Protein AF-A0A359AWD8-F1 (afdb_monome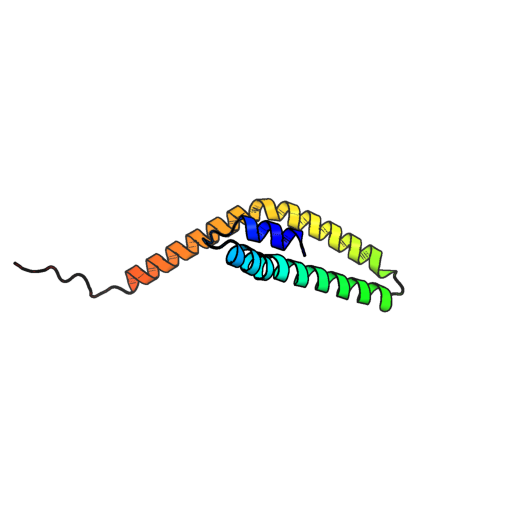r_lite)

pLDDT: mean 81.68, std 11.02, range [52.88, 94.5]

Secondary structure (DSSP, 8-state):
-HHHHHHHHHH---SSHHHHHHHHIIIIIHHHHHHHHHHHHHHHHHHHHSTTTTHHHHHHHHHHHHHHHHHHHHHHHHHHHHHHHHHHHHHHHHHHHT-SSS------

Structure (mmCIF, N/CA/C/O backbone):
data_AF-A0A359AWD8-F1
#
_entry.id   AF-A0A359AWD8-F1
#
loop_
_atom_site.group_PDB
_atom_site.id
_atom_site.type_symbol
_atom_site.label_atom_id
_atom_site.label_alt_id
_atom_site.label_comp_id
_atom_site.label_asym_id
_atom_site.label_entity_id
_atom_site.label_seq_id
_atom_site.pdbx_PDB_ins_code
_atom_site.Cartn_x
_atom_site.Cartn_y
_atom_site.Cartn_z
_atom_site.occupancy
_atom_site.B_iso_or_equiv
_atom_site.auth_seq_id
_atom_site.auth_comp_id
_atom_site.auth_asym_id
_atom_site.auth_atom_id
_atom_site.pdbx_PDB_model_num
ATOM 1 N N . VAL A 1 1 ? 4.706 11.251 -6.240 1.00 78.69 1 VAL A N 1
ATOM 2 C CA . VAL A 1 1 ? 4.671 11.591 -4.790 1.00 78.69 1 VAL A CA 1
ATOM 3 C C . VAL A 1 1 ? 3.602 12.627 -4.416 1.00 78.69 1 VAL A C 1
ATOM 5 O O . VAL A 1 1 ? 2.731 12.297 -3.624 1.00 78.69 1 VAL A O 1
ATOM 8 N N . MET A 1 2 ? 3.608 13.836 -4.998 1.00 83.94 2 MET A N 1
ATOM 9 C CA . MET A 1 2 ? 2.778 14.974 -4.540 1.00 83.94 2 MET A CA 1
ATOM 10 C C . MET A 1 2 ? 1.267 14.706 -4.415 1.00 83.94 2 MET A C 1
ATOM 12 O O . MET A 1 2 ? 0.666 15.086 -3.417 1.00 83.94 2 MET A O 1
ATOM 16 N N . ALA A 1 3 ? 0.650 14.022 -5.383 1.00 85.19 3 ALA A N 1
ATOM 17 C CA . ALA A 1 3 ? -0.786 13.727 -5.339 1.00 85.19 3 ALA A CA 1
ATOM 18 C C . ALA A 1 3 ? -1.179 12.829 -4.149 1.00 85.19 3 ALA A C 1
ATOM 20 O O . ALA A 1 3 ? -2.210 13.059 -3.525 1.00 85.19 3 ALA A O 1
ATOM 21 N N . GLY A 1 4 ? -0.338 11.849 -3.797 1.00 82.94 4 GLY A N 1
ATOM 22 C CA . GLY A 1 4 ? -0.568 10.972 -2.643 1.00 82.94 4 GLY A CA 1
ATOM 23 C C . GLY A 1 4 ? -0.485 11.732 -1.321 1.00 82.94 4 GLY A C 1
ATOM 24 O O . GLY A 1 4 ? -1.343 11.565 -0.458 1.00 82.94 4 GLY A O 1
ATOM 25 N N . THR A 1 5 ? 0.497 12.630 -1.198 1.00 87.00 5 THR A N 1
ATOM 26 C CA . THR A 1 5 ? 0.623 13.543 -0.055 1.00 87.00 5 THR A CA 1
ATOM 27 C C . THR A 1 5 ? -0.613 14.425 0.109 1.00 87.00 5 THR A C 1
ATOM 29 O O . THR A 1 5 ? -1.169 14.493 1.202 1.00 87.00 5 THR A O 1
ATOM 32 N N . LEU A 1 6 ? -1.049 15.066 -0.981 1.00 86.19 6 LEU A N 1
ATOM 33 C CA . LEU A 1 6 ? -2.177 16.003 -0.991 1.00 86.19 6 LEU A CA 1
ATOM 34 C C . LEU A 1 6 ? -3.508 15.327 -0.659 1.00 86.19 6 LEU A C 1
ATOM 36 O O . LEU A 1 6 ? -4.290 15.848 0.138 1.00 86.19 6 LEU A O 1
ATOM 40 N N . LEU A 1 7 ? -3.755 14.150 -1.242 1.00 88.19 7 LEU A N 1
ATOM 41 C CA . LEU A 1 7 ? -4.935 13.359 -0.914 1.00 88.19 7 LEU A CA 1
ATOM 42 C C . LEU A 1 7 ? -4.948 13.046 0.579 1.00 88.19 7 LEU A C 1
ATOM 44 O O . LEU A 1 7 ? -5.928 13.352 1.250 1.00 88.19 7 LEU A O 1
ATOM 48 N N . MET A 1 8 ? -3.845 12.533 1.127 1.00 86.31 8 MET A N 1
ATOM 49 C CA . MET A 1 8 ? -3.807 12.120 2.526 1.00 86.31 8 MET A CA 1
ATOM 50 C C . MET A 1 8 ? -3.908 13.296 3.512 1.00 86.31 8 MET A C 1
ATOM 52 O O . MET A 1 8 ? -4.583 13.175 4.534 1.00 86.31 8 MET A O 1
ATOM 56 N N . SER A 1 9 ? -3.327 14.459 3.195 1.00 85.06 9 SER A N 1
ATOM 57 C CA . SER A 1 9 ? -3.489 15.664 4.023 1.00 85.06 9 SER A CA 1
ATOM 58 C C . SER A 1 9 ? -4.940 16.157 4.093 1.00 85.06 9 SER A C 1
ATOM 60 O O . SER A 1 9 ? -5.311 16.788 5.079 1.00 85.06 9 SER A O 1
ATOM 62 N N . SER A 1 10 ? -5.768 15.859 3.081 1.00 82.56 10 SER A N 1
ATOM 63 C CA . SER A 1 10 ? -7.176 16.285 3.037 1.00 82.56 10 SER A CA 1
ATOM 64 C C . SER A 1 10 ? -8.126 15.415 3.868 1.00 82.56 10 SER A C 1
ATOM 66 O O . SER A 1 10 ? -9.159 15.906 4.315 1.00 82.56 10 SER A O 1
ATOM 68 N N . VAL A 1 11 ? -7.784 14.141 4.096 1.00 84.69 11 VAL A N 1
ATOM 69 C CA . VAL A 1 11 ? -8.678 13.177 4.771 1.00 84.69 11 VAL A CA 1
ATOM 70 C C . VAL A 1 11 ? -8.392 13.048 6.265 1.00 84.69 11 VAL A C 1
ATOM 72 O O . VAL A 1 11 ? -9.242 12.560 7.007 1.00 84.69 11 VAL A O 1
ATOM 75 N N . PHE A 1 12 ? -7.207 13.461 6.727 1.00 81.25 12 PHE A N 1
ATOM 76 C CA . PHE A 1 12 ? -6.839 13.327 8.133 1.00 81.25 12 PHE A CA 1
ATOM 77 C C . PHE A 1 12 ? -7.547 14.360 9.027 1.00 81.25 12 PHE A C 1
ATOM 79 O O . PHE A 1 12 ? -7.370 15.567 8.832 1.00 81.25 12 PHE A O 1
ATOM 86 N N . PRO A 1 13 ? -8.281 13.923 10.068 1.00 75.38 13 PRO A N 1
ATOM 87 C CA . PRO A 1 13 ? -8.832 14.822 11.070 1.00 75.38 13 PRO A CA 1
ATOM 88 C C . PRO A 1 13 ? -7.735 15.179 12.083 1.00 75.38 13 PRO A C 1
ATOM 90 O O . PRO A 1 13 ? -7.504 14.456 13.048 1.00 75.38 13 PRO A O 1
ATOM 93 N N . ALA A 1 14 ? -7.024 16.279 11.839 1.00 78.88 14 ALA A N 1
ATOM 94 C CA . ALA A 1 14 ? -6.117 16.884 12.814 1.00 78.88 14 ALA A CA 1
ATOM 95 C C . ALA A 1 14 ? -6.475 18.359 13.033 1.00 78.88 14 ALA A C 1
ATOM 97 O O . ALA A 1 14 ? -6.778 19.079 12.076 1.00 78.88 14 ALA A O 1
ATOM 98 N N . ASP A 1 15 ? -6.402 18.799 14.288 1.00 78.12 15 ASP A N 1
ATOM 99 C CA . ASP A 1 15 ? -6.772 20.162 14.694 1.00 78.12 15 ASP A CA 1
ATOM 100 C C . ASP A 1 15 ? -5.738 21.208 14.249 1.00 78.12 15 ASP A C 1
ATOM 102 O O . ASP A 1 15 ? -6.059 22.380 14.079 1.00 78.12 15 ASP A O 1
ATOM 106 N N . SER A 1 16 ? -4.491 20.781 14.017 1.00 84.50 16 SER A N 1
ATOM 107 C CA . SER A 1 16 ? -3.401 21.627 13.527 1.00 84.50 16 SER A CA 1
ATOM 108 C C . SER A 1 16 ? -3.099 21.348 12.055 1.00 84.50 16 SER A C 1
ATOM 110 O O . SER A 1 16 ? -2.774 20.218 11.677 1.00 84.50 16 SER A O 1
ATOM 112 N N . GLU A 1 17 ? -3.142 22.402 11.235 1.00 84.31 17 GLU A N 1
ATOM 113 C CA . GLU A 1 17 ? -2.794 22.393 9.805 1.00 84.31 17 GLU A CA 1
ATOM 114 C C . GLU A 1 17 ? -1.402 21.778 9.563 1.00 84.31 17 GLU A C 1
ATOM 116 O O . GLU A 1 17 ? -1.217 20.943 8.679 1.00 84.31 17 GLU A O 1
ATOM 121 N N . TRP A 1 18 ? -0.425 22.112 10.414 1.00 86.88 18 TRP A N 1
ATOM 122 C CA . TRP A 1 18 ? 0.944 21.598 10.320 1.00 86.88 18 TRP A CA 1
ATOM 123 C C . TRP A 1 18 ? 1.018 20.080 10.504 1.00 86.88 18 TRP A C 1
ATOM 125 O O . TRP A 1 18 ? 1.755 19.402 9.788 1.00 86.88 18 TRP A O 1
ATOM 135 N N . ILE A 1 19 ? 0.223 19.530 11.424 1.00 85.31 19 ILE A N 1
ATOM 136 C CA . ILE A 1 19 ? 0.182 18.084 11.672 1.00 85.31 19 ILE A CA 1
ATOM 137 C C . ILE A 1 19 ? -0.447 17.357 10.479 1.00 85.31 19 ILE A C 1
ATOM 139 O O . ILE A 1 19 ? 0.054 16.301 10.092 1.00 85.31 19 ILE A O 1
ATOM 143 N N . LYS A 1 20 ? -1.477 17.930 9.837 1.00 86.81 20 LYS A N 1
ATOM 144 C CA . LYS A 1 20 ? -2.082 17.360 8.616 1.00 86.81 20 LYS A CA 1
ATOM 145 C C . LYS A 1 20 ? -1.077 17.232 7.479 1.00 86.81 20 LYS A C 1
ATOM 147 O O . LYS A 1 20 ? -1.022 16.188 6.833 1.00 86.81 20 LYS A O 1
ATOM 152 N N . TRP A 1 21 ? -0.263 18.261 7.253 1.00 88.50 21 TRP A N 1
ATOM 153 C CA . TRP A 1 21 ? 0.755 18.243 6.202 1.00 88.50 21 TRP A CA 1
ATOM 154 C C . TRP A 1 21 ? 1.871 17.243 6.485 1.00 88.50 21 TRP A C 1
ATOM 156 O O . TRP A 1 21 ? 2.239 16.483 5.591 1.00 88.50 21 TRP A O 1
ATOM 166 N N . ILE A 1 22 ? 2.366 17.184 7.724 1.00 88.62 22 ILE A N 1
ATOM 167 C CA . ILE A 1 22 ? 3.394 16.210 8.117 1.00 88.62 22 ILE A CA 1
ATOM 168 C C . ILE A 1 22 ? 2.856 14.782 7.971 1.00 88.62 22 ILE A C 1
ATOM 170 O O . ILE A 1 22 ? 3.493 13.948 7.331 1.00 88.62 22 ILE A O 1
ATOM 174 N N . MET A 1 23 ? 1.661 14.502 8.496 1.00 85.50 23 MET A N 1
ATOM 175 C CA . MET A 1 23 ? 1.028 13.183 8.395 1.00 85.50 23 MET A CA 1
ATOM 176 C C . MET A 1 23 ? 0.727 12.803 6.945 1.00 85.50 23 MET A C 1
ATOM 178 O O . MET A 1 23 ? 0.997 11.675 6.530 1.00 85.50 23 MET A O 1
ATOM 182 N N . GLY A 1 24 ? 0.220 13.745 6.148 1.00 88.00 24 GLY A N 1
ATOM 183 C CA . GLY A 1 24 ? -0.015 13.544 4.723 1.00 88.00 24 GLY A CA 1
ATOM 184 C C . GLY A 1 24 ? 1.277 13.241 3.966 1.00 88.00 24 GLY A C 1
ATOM 185 O O . GLY A 1 24 ? 1.309 12.335 3.135 1.00 88.00 24 GLY A O 1
ATOM 186 N N . PHE A 1 25 ? 2.371 13.935 4.291 1.00 88.56 25 PHE A N 1
ATOM 187 C CA . PHE A 1 25 ? 3.673 13.716 3.664 1.00 88.56 25 PHE A CA 1
ATOM 188 C C . PHE A 1 25 ? 4.275 12.365 4.043 1.00 88.56 25 PHE A C 1
ATOM 190 O O . PHE A 1 25 ? 4.732 11.631 3.170 1.00 88.56 25 PHE A O 1
ATOM 197 N N . VAL A 1 26 ? 4.243 12.004 5.325 1.00 89.25 26 VAL A N 1
ATOM 198 C CA . VAL A 1 26 ? 4.799 10.734 5.804 1.00 89.25 26 VAL A CA 1
ATOM 199 C C . VAL A 1 26 ? 4.009 9.554 5.243 1.00 89.25 26 VAL A C 1
ATOM 201 O O . VAL A 1 26 ? 4.599 8.632 4.685 1.00 89.25 26 VAL A O 1
ATOM 204 N N . VAL A 1 27 ? 2.680 9.586 5.341 1.00 88.50 27 VAL A N 1
ATOM 205 C CA . VAL A 1 27 ? 1.836 8.449 4.951 1.00 88.50 27 VAL A CA 1
ATOM 206 C C . VAL A 1 27 ? 1.602 8.424 3.441 1.00 88.50 27 VAL A C 1
ATOM 208 O O . VAL A 1 27 ? 1.952 7.453 2.773 1.00 88.50 27 VAL A O 1
ATOM 211 N N . GLY A 1 28 ? 1.037 9.498 2.884 1.00 87.00 28 GLY A N 1
ATOM 212 C CA . GLY A 1 28 ? 0.696 9.578 1.463 1.00 87.00 28 GLY A CA 1
ATOM 213 C C . GLY A 1 28 ? 1.919 9.777 0.570 1.00 87.00 28 GLY A C 1
ATOM 214 O O . GLY A 1 28 ? 2.058 9.121 -0.466 1.00 87.00 28 GLY A O 1
ATOM 215 N N . GLY A 1 29 ? 2.834 10.654 0.986 1.00 89.38 29 GLY A N 1
ATOM 216 C CA . GLY A 1 29 ? 4.089 10.896 0.275 1.00 89.38 29 GLY A CA 1
ATOM 217 C C . GLY A 1 29 ? 5.054 9.718 0.369 1.00 89.38 29 GLY A C 1
ATOM 218 O O . GLY A 1 29 ? 5.581 9.292 -0.657 1.00 89.38 29 GLY A O 1
ATOM 219 N N . GLY A 1 30 ? 5.229 9.138 1.559 1.00 89.06 30 GLY A 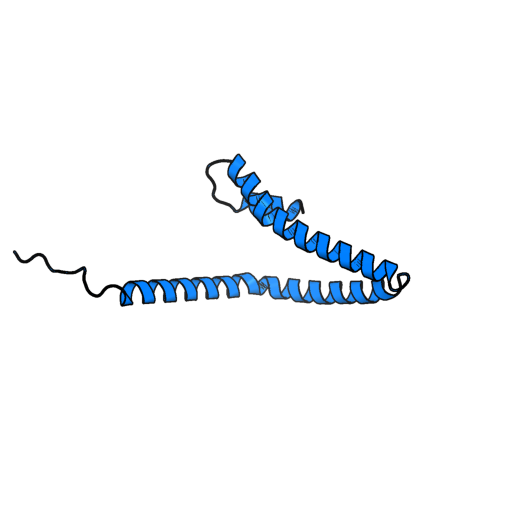N 1
ATOM 220 C CA . GLY A 1 30 ? 6.079 7.962 1.768 1.00 89.06 30 GLY A CA 1
ATOM 221 C C . GLY A 1 30 ? 5.662 6.774 0.901 1.00 89.06 30 GLY A C 1
ATOM 222 O O . GLY A 1 30 ? 6.476 6.263 0.132 1.00 89.06 30 GLY A O 1
ATOM 223 N N . ALA A 1 31 ? 4.378 6.398 0.927 1.00 88.50 31 ALA A N 1
ATOM 224 C CA . ALA A 1 31 ? 3.859 5.313 0.091 1.00 88.50 31 ALA A CA 1
ATOM 225 C C . ALA A 1 31 ? 4.072 5.581 -1.411 1.00 88.50 31 ALA A C 1
ATOM 227 O O . ALA A 1 31 ? 4.522 4.706 -2.155 1.00 88.50 31 ALA A O 1
ATOM 228 N N . ALA A 1 32 ? 3.807 6.812 -1.860 1.00 88.31 32 ALA A N 1
ATOM 229 C CA . ALA A 1 32 ? 4.002 7.191 -3.254 1.00 88.31 32 ALA A CA 1
ATOM 230 C C . ALA A 1 32 ? 5.485 7.199 -3.669 1.00 88.31 32 ALA A C 1
ATOM 232 O O . ALA A 1 32 ? 5.797 6.853 -4.808 1.00 88.31 32 ALA A O 1
ATOM 233 N N . ALA A 1 33 ? 6.397 7.588 -2.774 1.00 88.94 33 ALA A N 1
ATOM 234 C CA . ALA A 1 33 ? 7.835 7.592 -3.027 1.00 88.94 33 ALA A CA 1
ATOM 235 C C . ALA A 1 33 ? 8.394 6.170 -3.155 1.00 88.94 33 ALA A C 1
ATOM 237 O O . ALA A 1 33 ? 9.165 5.920 -4.077 1.00 88.94 33 ALA A O 1
ATOM 238 N N . THR A 1 34 ? 7.969 5.235 -2.298 1.00 89.19 34 THR A N 1
ATOM 239 C CA . THR A 1 34 ? 8.385 3.824 -2.363 1.00 89.19 34 THR A CA 1
ATOM 240 C C . THR A 1 34 ? 7.964 3.157 -3.669 1.00 89.19 34 THR A C 1
ATOM 242 O O . THR A 1 34 ? 8.768 2.477 -4.302 1.00 89.19 34 THR A O 1
ATOM 245 N N . ILE A 1 35 ? 6.718 3.363 -4.107 1.00 87.25 35 ILE A N 1
ATOM 246 C CA . ILE A 1 35 ? 6.249 2.788 -5.375 1.00 87.25 35 ILE A CA 1
ATOM 247 C C . ILE A 1 35 ? 7.008 3.414 -6.550 1.00 87.25 35 ILE A C 1
ATOM 249 O O . ILE A 1 35 ? 7.502 2.702 -7.422 1.00 87.25 35 ILE A O 1
ATOM 253 N N . GLN A 1 36 ? 7.154 4.742 -6.554 1.00 87.56 36 GLN A N 1
ATOM 254 C CA . GLN A 1 36 ? 7.823 5.455 -7.640 1.00 87.56 36 GLN A CA 1
ATOM 255 C C . GLN A 1 36 ? 9.313 5.098 -7.752 1.00 87.56 36 GLN A C 1
ATOM 257 O O . GLN A 1 36 ? 9.817 4.950 -8.866 1.00 87.56 36 GLN A O 1
ATOM 262 N N . SER A 1 37 ? 10.017 4.936 -6.629 1.00 86.81 37 SER A N 1
ATOM 263 C CA . SER A 1 37 ? 11.419 4.508 -6.629 1.00 86.81 37 SER A CA 1
ATOM 264 C C . SER A 1 37 ? 11.568 3.054 -7.075 1.00 86.81 37 SER A C 1
ATOM 266 O O . SER A 1 37 ? 12.464 2.762 -7.864 1.00 86.81 37 SER A O 1
ATOM 268 N N . GLY A 1 38 ? 10.655 2.167 -6.666 1.00 84.25 38 GLY A N 1
ATOM 269 C CA . GLY A 1 38 ? 10.602 0.784 -7.140 1.00 84.25 38 GLY A CA 1
ATOM 270 C C . GLY A 1 38 ? 10.495 0.703 -8.664 1.00 84.25 38 GLY A C 1
ATOM 271 O O . GL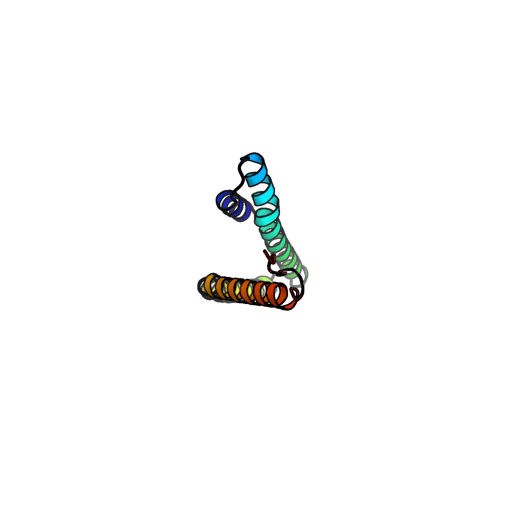Y A 1 38 ? 11.333 0.066 -9.298 1.00 84.25 38 GLY A O 1
ATOM 272 N N . THR A 1 39 ? 9.539 1.427 -9.257 1.00 83.12 39 THR A N 1
ATOM 273 C CA . THR A 1 39 ? 9.368 1.502 -10.720 1.00 83.12 39 THR A CA 1
ATOM 274 C C . THR A 1 39 ? 10.581 2.117 -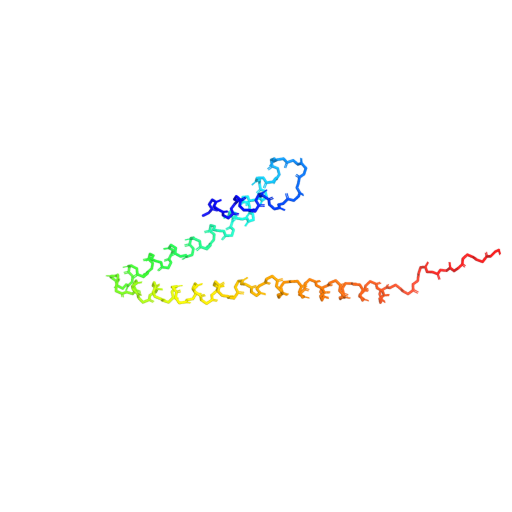11.425 1.00 83.12 39 THR A C 1
ATOM 276 O O . THR A 1 39 ? 10.951 1.697 -12.522 1.00 83.12 39 THR A O 1
ATOM 279 N N . ALA A 1 40 ? 11.222 3.122 -10.822 1.00 83.38 40 ALA A N 1
ATOM 280 C CA . ALA A 1 40 ? 12.431 3.718 -11.384 1.00 83.38 40 ALA A CA 1
ATOM 281 C C . ALA A 1 40 ? 13.587 2.705 -11.430 1.00 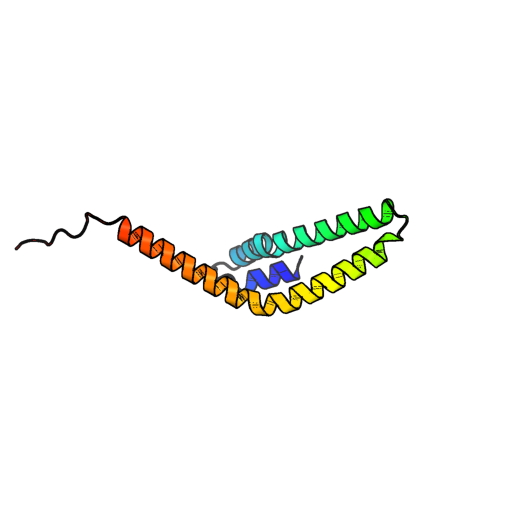83.38 40 ALA A C 1
ATOM 283 O O . ALA A 1 40 ? 14.249 2.586 -12.459 1.00 83.38 40 ALA A O 1
ATOM 284 N N . ILE A 1 41 ? 13.781 1.926 -10.361 1.00 82.38 41 ILE A N 1
ATOM 285 C CA . ILE A 1 41 ? 14.814 0.885 -10.292 1.00 82.38 41 ILE A CA 1
ATOM 286 C C . ILE A 1 41 ? 14.543 -0.220 -11.319 1.00 82.38 41 ILE A C 1
ATOM 288 O O . ILE A 1 41 ? 15.458 -0.587 -12.056 1.00 82.38 41 ILE A O 1
ATOM 292 N N . THR A 1 42 ? 13.307 -0.720 -11.436 1.00 79.25 42 THR A N 1
ATOM 293 C CA . THR A 1 42 ? 12.970 -1.742 -12.447 1.00 79.25 42 THR A CA 1
ATOM 294 C C . THR A 1 42 ? 13.157 -1.235 -13.873 1.00 79.25 42 THR A C 1
ATOM 296 O O . THR A 1 42 ? 13.641 -1.986 -14.719 1.00 79.25 42 THR A O 1
ATOM 299 N N . ARG A 1 43 ? 12.855 0.038 -14.150 1.00 74.88 43 ARG A N 1
ATOM 300 C CA . ARG A 1 43 ? 13.116 0.657 -15.461 1.00 74.88 43 ARG A CA 1
ATOM 301 C C . ARG A 1 43 ? 14.598 0.850 -15.759 1.00 74.88 43 ARG A C 1
ATOM 303 O O . ARG A 1 43 ? 15.030 0.640 -16.892 1.00 74.88 43 ARG A O 1
ATOM 310 N N . MET A 1 44 ? 15.389 1.238 -14.762 1.00 76.75 44 MET A N 1
ATOM 311 C CA . MET A 1 44 ? 16.841 1.334 -14.914 1.00 76.75 44 MET A CA 1
ATOM 312 C C . MET A 1 44 ? 17.452 -0.050 -15.158 1.00 76.75 44 MET A C 1
ATOM 314 O O . MET A 1 44 ? 18.250 -0.207 -16.080 1.00 76.75 44 MET A O 1
ATOM 318 N N . ALA A 1 45 ? 17.013 -1.069 -14.415 1.00 74.81 45 ALA A N 1
ATOM 319 C CA . ALA A 1 45 ? 17.444 -2.448 -14.616 1.00 74.81 45 ALA A CA 1
ATOM 320 C C . ALA A 1 45 ? 17.065 -2.972 -16.015 1.00 74.81 45 ALA A C 1
ATOM 322 O O . ALA A 1 45 ? 17.916 -3.514 -16.716 1.00 74.81 45 ALA A O 1
ATOM 323 N N . SER A 1 46 ? 15.829 -2.759 -16.475 1.00 70.00 46 SER A N 1
ATOM 324 C CA . SER A 1 46 ? 15.391 -3.227 -17.800 1.00 70.00 46 SER A CA 1
ATOM 325 C C . SER A 1 46 ? 16.098 -2.523 -18.961 1.00 70.00 46 SER A C 1
ATOM 327 O O . SER A 1 46 ? 16.342 -3.122 -20.009 1.00 70.00 46 SER A O 1
ATOM 329 N N . SER A 1 47 ? 16.475 -1.258 -18.771 1.00 69.69 47 SER A N 1
ATOM 330 C CA . SER A 1 47 ? 17.217 -0.492 -19.772 1.00 69.69 47 SER A CA 1
ATOM 331 C C . SER A 1 47 ? 18.672 -0.955 -19.873 1.00 69.69 47 SER A C 1
ATOM 333 O O . SER A 1 47 ? 19.194 -1.067 -20.980 1.00 69.69 47 SER A O 1
ATOM 335 N N . GLN A 1 48 ? 19.316 -1.270 -18.742 1.00 61.62 48 GLN A N 1
ATOM 336 C CA . GLN A 1 48 ? 20.731 -1.651 -18.712 1.00 61.62 48 GLN A CA 1
ATOM 337 C C . GLN A 1 48 ? 20.988 -3.132 -19.007 1.00 61.62 48 GLN A C 1
ATOM 339 O O . GLN A 1 48 ? 21.916 -3.440 -19.749 1.00 61.62 48 GLN A O 1
ATOM 344 N N . PHE A 1 49 ? 20.173 -4.055 -18.487 1.00 63.41 49 PHE A N 1
ATOM 345 C CA . PHE A 1 49 ? 20.420 -5.493 -18.654 1.00 63.41 49 PHE A CA 1
ATOM 346 C C . PHE A 1 49 ? 19.973 -6.051 -20.014 1.00 63.41 49 PHE A C 1
ATOM 348 O O . PHE A 1 49 ? 20.402 -7.136 -20.392 1.00 63.41 49 PHE A O 1
ATOM 355 N N . THR A 1 50 ? 19.115 -5.343 -20.758 1.00 62.41 50 THR A N 1
ATOM 356 C CA . THR A 1 50 ? 18.509 -5.860 -22.006 1.00 62.41 50 THR A CA 1
ATOM 357 C C . THR A 1 50 ? 18.608 -4.899 -23.194 1.00 62.41 50 THR A C 1
ATOM 359 O O . THR A 1 50 ? 17.877 -5.052 -24.176 1.00 62.41 50 THR A O 1
ATOM 362 N N . ALA A 1 51 ? 19.488 -3.891 -23.117 1.00 68.25 51 ALA A N 1
ATOM 363 C CA . ALA A 1 51 ? 19.651 -2.847 -24.138 1.00 68.25 51 ALA A CA 1
ATOM 364 C C . ALA A 1 51 ? 18.319 -2.170 -24.548 1.00 68.25 51 ALA A C 1
ATOM 366 O O . ALA A 1 51 ? 18.134 -1.767 -25.694 1.00 68.25 51 ALA A O 1
ATOM 367 N N . GLY A 1 52 ? 17.357 -2.083 -23.619 1.00 64.06 52 GLY A N 1
ATOM 368 C CA . GLY A 1 52 ? 16.039 -1.475 -23.842 1.00 64.06 52 GLY A CA 1
ATOM 369 C C . GLY A 1 52 ? 14.957 -2.389 -24.436 1.00 64.06 52 GLY A C 1
ATOM 370 O O . GLY A 1 52 ? 13.795 -1.987 -24.474 1.00 64.06 52 GLY A O 1
ATOM 371 N N . THR A 1 53 ? 15.272 -3.629 -24.830 1.00 64.94 53 THR A N 1
ATOM 372 C CA . THR A 1 53 ? 14.294 -4.561 -25.442 1.00 64.94 53 THR A CA 1
ATOM 373 C C . THR A 1 53 ? 13.294 -5.171 -24.455 1.00 64.94 53 THR A C 1
ATOM 375 O O . THR A 1 53 ? 12.204 -5.569 -24.856 1.00 64.94 53 THR A O 1
ATOM 378 N N . ALA A 1 54 ? 13.611 -5.199 -23.156 1.00 66.25 54 ALA A N 1
ATOM 379 C CA . ALA A 1 54 ? 12.689 -5.657 -22.111 1.00 66.25 54 ALA A CA 1
ATOM 380 C C . ALA A 1 54 ? 11.673 -4.586 -21.680 1.00 66.25 54 ALA A C 1
ATOM 382 O O . ALA A 1 54 ? 10.668 -4.898 -21.040 1.00 66.25 54 ALA A O 1
ATOM 383 N N . ASN A 1 55 ? 11.913 -3.318 -22.024 1.00 69.31 55 ASN A N 1
ATOM 384 C CA . ASN A 1 55 ? 11.075 -2.202 -21.594 1.00 69.31 55 ASN A CA 1
ATOM 385 C C . ASN A 1 55 ? 9.623 -2.284 -22.128 1.00 69.31 55 ASN A C 1
ATOM 387 O O . ASN A 1 55 ? 8.700 -2.057 -21.346 1.00 69.31 55 ASN A O 1
ATOM 391 N N . PRO A 1 56 ? 9.361 -2.691 -23.390 1.00 72.62 56 PRO A N 1
ATOM 392 C CA . PRO A 1 56 ? 7.997 -2.881 -23.895 1.00 72.62 56 PRO A CA 1
ATOM 393 C C . PRO A 1 56 ? 7.230 -4.014 -23.194 1.00 72.62 56 PRO A C 1
ATOM 395 O O . PRO A 1 56 ? 6.034 -3.882 -22.938 1.00 72.62 56 PRO A O 1
ATOM 398 N N . VAL A 1 57 ? 7.907 -5.113 -22.844 1.00 77.31 57 VAL A N 1
ATOM 399 C CA . VAL A 1 57 ? 7.292 -6.271 -22.164 1.00 77.31 57 VAL A CA 1
ATOM 400 C C . VAL A 1 57 ? 6.940 -5.931 -20.713 1.00 77.31 57 VAL A C 1
ATOM 402 O O . VAL A 1 57 ? 5.852 -6.244 -20.229 1.00 77.31 57 VAL A O 1
ATOM 405 N N . LEU A 1 58 ? 7.831 -5.223 -20.017 1.00 78.44 58 LEU A N 1
ATOM 406 C CA . LEU A 1 58 ? 7.560 -4.746 -18.662 1.00 78.44 58 LEU A CA 1
ATOM 407 C C . LEU A 1 58 ? 6.465 -3.681 -18.656 1.00 78.44 58 LEU A C 1
ATOM 409 O O . LEU A 1 58 ? 5.543 -3.775 -17.855 1.00 78.44 58 LEU A O 1
ATOM 413 N N . SER A 1 59 ? 6.497 -2.728 -19.590 1.00 79.12 59 SER A N 1
ATOM 414 C CA . SER A 1 59 ? 5.479 -1.677 -19.668 1.00 79.12 59 SER A CA 1
ATOM 415 C C . SER A 1 59 ? 4.085 -2.220 -19.999 1.00 79.12 59 SER A C 1
ATOM 417 O O . SER A 1 59 ? 3.092 -1.685 -19.509 1.00 79.12 59 SER A O 1
ATOM 419 N N . THR A 1 60 ? 3.982 -3.271 -20.819 1.00 82.81 60 THR A N 1
ATOM 420 C CA . THR A 1 60 ? 2.697 -3.940 -21.094 1.00 82.81 60 THR A CA 1
ATOM 421 C C . THR A 1 60 ? 2.203 -4.714 -19.877 1.00 82.81 60 THR A C 1
ATOM 423 O O . THR A 1 60 ? 1.029 -4.608 -19.527 1.00 82.81 60 THR A O 1
ATOM 426 N N . THR A 1 61 ? 3.095 -5.411 -19.171 1.00 82.56 61 THR A N 1
ATOM 427 C CA . THR A 1 61 ? 2.760 -6.107 -17.919 1.00 82.56 61 THR A CA 1
ATOM 428 C C . THR A 1 61 ? 2.314 -5.128 -16.827 1.00 82.56 61 THR A C 1
ATOM 430 O O . THR A 1 61 ? 1.308 -5.369 -16.158 1.00 82.56 61 THR A O 1
ATOM 433 N N . GLU A 1 62 ? 3.005 -3.994 -16.680 1.00 83.06 62 GLU A N 1
ATOM 434 C CA . GLU A 1 62 ? 2.608 -2.897 -15.793 1.00 83.06 62 GLU A CA 1
ATOM 435 C C . GLU A 1 62 ? 1.223 -2.357 -16.169 1.00 83.06 62 GLU A C 1
ATOM 437 O O . GLU A 1 62 ? 0.390 -2.177 -15.288 1.00 83.06 62 GLU A O 1
ATOM 442 N N . GLY A 1 63 ? 0.933 -2.164 -17.461 1.00 84.94 63 GLY A N 1
ATOM 443 C CA . GLY A 1 63 ? -0.368 -1.679 -17.937 1.00 84.94 63 GLY A CA 1
ATOM 444 C C . GLY A 1 63 ? -1.529 -2.643 -17.669 1.00 84.94 63 GLY A C 1
ATOM 445 O O . GLY A 1 63 ? -2.591 -2.231 -17.191 1.00 84.94 63 GLY A O 1
ATOM 446 N N . VAL A 1 64 ? -1.327 -3.939 -17.922 1.00 87.75 64 VAL A N 1
ATOM 447 C CA . VAL A 1 64 ? -2.324 -4.985 -17.632 1.00 87.75 64 VAL A CA 1
ATOM 448 C C . VAL A 1 64 ? -2.570 -5.083 -16.128 1.00 87.75 64 VAL A C 1
ATOM 450 O O . VAL A 1 64 ? -3.719 -5.088 -15.682 1.00 87.75 64 VAL A O 1
ATOM 453 N N . THR A 1 65 ? -1.498 -5.086 -15.334 1.00 85.44 65 THR A N 1
ATOM 454 C CA . THR A 1 65 ? -1.585 -5.148 -13.871 1.00 85.44 65 THR A CA 1
ATOM 455 C C . THR A 1 65 ? -2.254 -3.897 -13.306 1.00 85.44 65 THR A C 1
ATOM 457 O O . THR A 1 65 ? -3.138 -4.011 -12.461 1.00 85.44 65 THR A O 1
ATOM 460 N N . ALA A 1 66 ? -1.909 -2.706 -13.806 1.00 86.38 66 ALA A N 1
ATOM 461 C CA . ALA A 1 66 ? -2.532 -1.451 -13.400 1.00 86.38 66 ALA A CA 1
ATOM 462 C C . ALA A 1 66 ? -4.035 -1.457 -13.688 1.00 86.38 66 ALA A C 1
ATOM 464 O O . ALA A 1 66 ? -4.815 -1.087 -12.819 1.00 86.38 66 ALA A O 1
ATOM 465 N N . THR A 1 67 ? -4.450 -1.960 -14.853 1.00 89.56 67 THR A N 1
ATOM 466 C CA . THR A 1 67 ? -5.871 -2.074 -15.211 1.00 89.56 67 THR A CA 1
ATOM 467 C C . THR A 1 67 ? -6.605 -3.042 -14.279 1.00 89.56 67 THR A C 1
ATOM 469 O O . THR A 1 67 ? -7.680 -2.718 -13.772 1.00 89.56 67 THR A O 1
ATOM 472 N N . GLY A 1 68 ? -6.008 -4.202 -13.984 1.00 88.88 68 GLY A N 1
ATOM 473 C CA . GLY A 1 68 ? -6.559 -5.162 -13.023 1.00 88.88 68 GLY A CA 1
ATOM 474 C C . GLY A 1 68 ? -6.699 -4.573 -11.616 1.00 88.88 68 GLY A C 1
ATOM 475 O O . GLY A 1 68 ? -7.758 -4.683 -10.997 1.00 88.88 68 GLY A O 1
ATOM 476 N N . ILE A 1 69 ? -5.664 -3.882 -11.131 1.00 87.56 69 ILE A N 1
ATOM 477 C CA . ILE A 1 69 ? -5.674 -3.204 -9.827 1.00 87.56 69 ILE A CA 1
ATOM 478 C C . ILE A 1 69 ? -6.690 -2.055 -9.811 1.00 87.56 69 ILE A C 1
ATOM 480 O O . ILE A 1 69 ? -7.360 -1.872 -8.799 1.00 87.56 69 ILE A O 1
ATOM 484 N N . SER A 1 70 ? -6.866 -1.306 -10.904 1.00 89.50 70 SER A N 1
ATOM 485 C CA . SER A 1 70 ? -7.880 -0.246 -10.994 1.00 89.50 70 SER A CA 1
ATOM 486 C C . SER A 1 70 ? -9.295 -0.787 -10.810 1.00 89.50 70 SER A C 1
ATOM 488 O O . SER A 1 70 ? -10.067 -0.206 -10.051 1.00 89.50 70 SER A O 1
ATOM 490 N N . VAL A 1 71 ? -9.629 -1.916 -11.445 1.00 91.00 71 VAL A N 1
ATOM 491 C CA . VAL A 1 71 ? -10.932 -2.572 -11.249 1.00 91.00 71 VAL A CA 1
ATOM 492 C C . VAL A 1 71 ? -11.056 -3.099 -9.822 1.00 91.00 71 VAL A C 1
ATOM 494 O O . VAL A 1 71 ? -12.075 -2.882 -9.168 1.00 91.00 71 VAL A O 1
ATOM 497 N N . LEU A 1 72 ? -10.004 -3.739 -9.305 1.00 86.44 72 LEU A N 1
ATOM 498 C CA . LEU A 1 72 ? -9.995 -4.262 -7.941 1.00 86.44 72 LEU A CA 1
ATOM 499 C C . LEU A 1 72 ? -10.153 -3.148 -6.894 1.00 86.44 72 LEU A C 1
ATOM 501 O O . LEU A 1 72 ? -10.820 -3.356 -5.883 1.00 86.44 72 LEU A O 1
ATOM 505 N N . SER A 1 73 ? -9.621 -1.953 -7.163 1.00 88.25 73 SER A N 1
ATOM 506 C CA . SER A 1 73 ? -9.723 -0.769 -6.303 1.00 88.25 73 SER A CA 1
ATOM 507 C C . SER A 1 73 ? -11.166 -0.363 -5.999 1.00 88.25 73 SER A C 1
ATOM 509 O O . SER A 1 73 ? -11.440 0.139 -4.914 1.00 88.25 73 SER A O 1
ATOM 511 N N . LEU A 1 74 ? -12.119 -0.660 -6.890 1.00 90.94 74 LEU A N 1
ATOM 512 C CA . LEU A 1 74 ? -13.544 -0.426 -6.630 1.00 90.94 74 LEU A CA 1
ATOM 513 C C . LEU A 1 74 ? -14.099 -1.332 -5.520 1.00 90.94 74 LEU A C 1
ATOM 515 O O . LEU A 1 74 ? -15.004 -0.936 -4.789 1.00 90.94 74 LEU A O 1
ATOM 519 N N . PHE A 1 75 ? -13.540 -2.533 -5.364 1.00 90.81 75 PHE A N 1
ATOM 520 C CA . PHE A 1 75 ? -13.945 -3.504 -4.346 1.00 90.81 75 PHE A CA 1
ATOM 521 C C . PHE A 1 75 ? -13.126 -3.389 -3.053 1.00 90.81 75 PHE A C 1
ATOM 523 O O . PHE A 1 75 ? -13.582 -3.840 -2.000 1.00 90.81 75 PHE A O 1
ATOM 530 N N . ILE A 1 76 ? -11.947 -2.754 -3.098 1.00 90.12 76 ILE A N 1
ATOM 531 C CA . ILE A 1 76 ? -11.074 -2.541 -1.931 1.00 90.12 76 ILE A CA 1
ATOM 532 C C . ILE A 1 76 ? -11.819 -1.903 -0.738 1.00 90.12 76 ILE A C 1
ATOM 534 O O . ILE A 1 76 ? -11.685 -2.437 0.363 1.00 90.12 76 ILE A O 1
ATOM 538 N N . PRO A 1 77 ? -12.639 -0.839 -0.890 1.00 88.12 77 PRO A N 1
ATOM 539 C CA . PRO A 1 77 ? -13.372 -0.248 0.232 1.00 88.12 77 PRO A CA 1
ATOM 540 C C . PRO A 1 77 ? -14.303 -1.239 0.939 1.00 88.12 77 PRO A C 1
ATOM 542 O O . PRO A 1 77 ? -14.407 -1.220 2.163 1.00 88.12 77 PRO A O 1
ATOM 545 N N . ILE A 1 78 ? -14.941 -2.138 0.182 1.00 92.81 78 ILE A N 1
ATOM 546 C CA . ILE A 1 78 ? -15.847 -3.164 0.718 1.00 92.81 78 ILE A CA 1
ATOM 547 C C . ILE A 1 78 ? -15.048 -4.187 1.530 1.00 92.81 78 ILE A C 1
ATOM 549 O O . ILE A 1 78 ? -15.419 -4.518 2.655 1.00 92.81 78 ILE A O 1
ATOM 553 N N . ILE A 1 79 ? -13.922 -4.651 0.980 1.00 91.69 79 ILE A N 1
ATOM 554 C CA . ILE A 1 79 ? -13.033 -5.615 1.641 1.00 91.69 79 ILE A CA 1
ATOM 555 C C . ILE A 1 79 ? -12.470 -5.020 2.936 1.00 91.69 79 ILE A C 1
ATOM 557 O O . ILE A 1 79 ? -12.517 -5.669 3.980 1.00 91.69 79 ILE A O 1
ATOM 561 N N . ILE A 1 80 ? -11.979 -3.777 2.894 1.00 91.62 80 ILE A N 1
ATOM 562 C CA . ILE A 1 80 ? -11.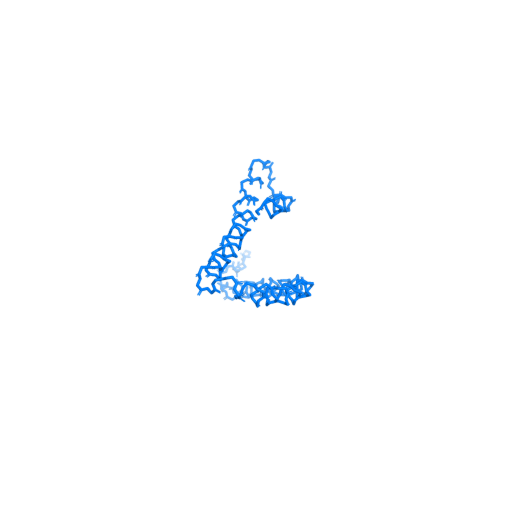459 -3.074 4.074 1.00 91.62 80 ILE A CA 1
ATOM 563 C C . ILE A 1 80 ? -12.566 -2.881 5.113 1.00 91.62 80 ILE A C 1
ATOM 565 O O . ILE A 1 80 ? -12.338 -3.147 6.291 1.00 91.62 80 ILE A O 1
ATOM 569 N N . GLY A 1 81 ? -13.767 -2.472 4.695 1.00 91.38 81 GLY A N 1
ATOM 570 C CA . GLY A 1 81 ? -14.912 -2.318 5.593 1.00 91.38 81 GLY A CA 1
ATOM 571 C C . GLY A 1 81 ? -15.259 -3.617 6.323 1.00 91.38 81 GLY A C 1
ATOM 572 O O . GLY A 1 81 ? -15.427 -3.616 7.543 1.00 91.38 81 GLY A O 1
ATOM 573 N N . LEU A 1 82 ? -15.284 -4.742 5.602 1.00 94.19 82 LEU A N 1
ATOM 574 C CA . LEU A 1 82 ? -15.508 -6.061 6.192 1.00 94.19 82 LEU A CA 1
ATOM 575 C C . LEU A 1 82 ? -14.395 -6.438 7.181 1.00 94.19 82 LEU A C 1
ATOM 577 O O . LEU A 1 82 ? -14.680 -6.915 8.278 1.00 94.19 82 LEU A O 1
ATOM 581 N N . LEU A 1 83 ? -13.134 -6.194 6.818 1.00 93.94 83 LEU A N 1
ATOM 582 C CA . LEU A 1 83 ? -11.976 -6.503 7.658 1.00 93.94 83 LEU A CA 1
ATOM 583 C C . LEU A 1 83 ? -12.006 -5.697 8.965 1.00 93.94 83 LEU A C 1
ATOM 585 O O . LEU A 1 83 ? -11.813 -6.262 10.041 1.00 93.94 83 LEU A O 1
ATOM 589 N N . VAL A 1 84 ? -12.332 -4.403 8.896 1.00 94.50 84 VAL A N 1
ATOM 590 C CA . VAL A 1 84 ? -12.517 -3.548 10.080 1.00 94.50 84 VAL A CA 1
ATOM 591 C C . VAL A 1 84 ? -13.656 -4.069 10.959 1.00 94.50 84 VAL A C 1
ATOM 593 O O . VAL A 1 84 ? -13.485 -4.163 12.174 1.00 94.50 84 VAL A O 1
ATOM 596 N N . LEU A 1 85 ? -14.787 -4.467 10.371 1.00 94.44 85 LEU A N 1
ATOM 597 C CA . LEU A 1 85 ? -15.928 -5.010 11.114 1.00 94.44 85 LEU A CA 1
ATOM 598 C C . LEU A 1 85 ? -15.564 -6.304 11.856 1.00 94.44 85 LEU A C 1
ATOM 600 O O . LEU A 1 85 ? -15.878 -6.447 13.040 1.00 94.44 85 LEU A O 1
ATOM 604 N N . VAL A 1 86 ? -14.843 -7.216 11.198 1.00 94.25 86 VAL A N 1
ATOM 605 C CA . VAL A 1 86 ? -14.325 -8.443 11.823 1.00 94.25 86 VAL A CA 1
ATOM 606 C C . VAL A 1 86 ? -13.343 -8.108 12.947 1.00 94.25 86 VAL A C 1
ATOM 608 O O . VAL A 1 86 ? -13.464 -8.658 14.040 1.00 94.25 86 VAL A O 1
ATOM 611 N N . CYS A 1 87 ? -12.415 -7.173 12.728 1.00 93.75 87 CYS A N 1
ATOM 612 C CA . CYS A 1 87 ? -11.487 -6.712 13.763 1.00 93.75 87 CYS A CA 1
ATOM 613 C C . CYS A 1 87 ? -12.224 -6.178 14.997 1.00 93.75 87 CYS A C 1
ATOM 615 O O . CYS A 1 87 ? -11.894 -6.565 16.117 1.00 93.75 87 CYS A O 1
ATOM 617 N N . ILE A 1 88 ? -13.250 -5.343 14.813 1.00 94.25 88 ILE A N 1
ATOM 618 C CA . ILE A 1 88 ? -14.067 -4.821 15.916 1.00 94.25 88 ILE A CA 1
ATOM 619 C C . ILE A 1 88 ? -14.761 -5.969 16.659 1.00 94.25 88 ILE A C 1
ATOM 621 O O . ILE A 1 88 ? -14.695 -6.024 17.886 1.00 94.25 88 ILE A O 1
ATOM 625 N N . MET A 1 89 ? -15.375 -6.916 15.942 1.00 93.00 89 MET A N 1
ATOM 626 C CA . MET A 1 89 ? -16.026 -8.081 16.554 1.00 93.00 89 MET A CA 1
ATOM 627 C C . MET A 1 89 ? -15.055 -8.926 17.382 1.00 93.00 89 MET A C 1
ATOM 629 O O . MET A 1 89 ? -15.375 -9.304 18.509 1.00 93.00 89 MET A O 1
ATOM 633 N N . VAL A 1 90 ? -13.852 -9.183 16.862 1.00 93.19 90 VAL A N 1
ATOM 634 C CA . VAL A 1 90 ? -12.805 -9.927 17.575 1.00 93.19 90 VAL A CA 1
ATOM 635 C C . VAL A 1 90 ? -12.362 -9.172 18.825 1.00 93.19 90 VAL A C 1
ATOM 637 O O . VAL A 1 90 ? -12.295 -9.766 19.900 1.00 93.19 90 VAL A O 1
ATOM 640 N N . VAL A 1 91 ? -12.105 -7.865 18.724 1.00 93.06 91 VAL A N 1
ATOM 641 C CA . VAL A 1 91 ? -11.710 -7.040 19.874 1.00 93.06 91 VAL A CA 1
ATOM 642 C C . VAL A 1 91 ? -12.799 -7.049 20.947 1.00 93.06 91 VAL A C 1
ATOM 644 O O . VAL A 1 91 ? -12.498 -7.317 22.108 1.00 93.06 91 VAL A O 1
ATOM 647 N N . LEU A 1 92 ? -14.065 -6.841 20.578 1.00 90.81 92 LEU A N 1
ATOM 648 C CA . LEU A 1 92 ? -15.191 -6.885 21.516 1.00 90.81 92 LEU A CA 1
ATOM 649 C C . LEU A 1 92 ? -15.333 -8.261 22.175 1.00 90.81 92 LEU A C 1
ATOM 651 O O . LEU A 1 92 ? -15.473 -8.346 23.394 1.00 90.81 92 LEU A O 1
ATOM 655 N N . TYR A 1 93 ? -15.229 -9.341 21.398 1.00 91.06 93 TYR A N 1
ATOM 656 C CA . TYR A 1 93 ? -15.264 -10.704 21.924 1.00 91.06 93 TYR A CA 1
ATOM 657 C C . TYR A 1 93 ? -14.136 -10.957 22.934 1.00 91.06 93 TYR A C 1
ATOM 659 O O . TYR A 1 93 ? -14.377 -11.509 24.009 1.00 91.06 93 TYR A O 1
ATOM 667 N N . LEU A 1 94 ? -12.913 -10.510 22.633 1.00 88.94 94 LEU A N 1
ATOM 668 C CA . LEU A 1 94 ? -11.770 -10.634 23.537 1.00 88.94 94 LEU A CA 1
ATOM 669 C C . LEU A 1 94 ? -11.951 -9.804 24.815 1.00 88.94 94 LEU A C 1
ATOM 671 O O . LEU A 1 94 ? -11.619 -10.291 25.896 1.00 88.94 94 LEU A O 1
ATOM 675 N N . LEU A 1 95 ? -12.502 -8.591 24.721 1.00 87.88 95 LEU A N 1
ATOM 676 C CA . LEU A 1 95 ? -12.775 -7.733 25.880 1.00 87.88 95 LEU A CA 1
ATOM 677 C C . LEU A 1 95 ? -13.849 -8.332 26.799 1.00 87.88 95 LEU A C 1
ATOM 679 O O . LEU A 1 95 ? -13.660 -8.366 28.015 1.00 87.88 95 LEU A O 1
ATOM 683 N N . ILE A 1 96 ? -14.934 -8.866 26.230 1.00 87.12 96 ILE A N 1
ATOM 684 C CA . ILE A 1 96 ? -16.011 -9.521 26.988 1.00 87.12 96 ILE A CA 1
ATOM 685 C C . ILE A 1 96 ? -15.493 -10.811 27.638 1.00 87.12 96 ILE A C 1
ATOM 687 O O . ILE A 1 96 ? -15.688 -11.028 28.833 1.00 87.12 96 ILE A O 1
ATOM 691 N N . LYS A 1 97 ? -14.757 -11.644 26.889 1.00 78.81 97 LYS A N 1
ATOM 692 C CA . LYS A 1 97 ? -14.187 -12.902 27.397 1.00 78.81 97 LYS A CA 1
ATOM 693 C C . LYS A 1 97 ? -13.151 -12.679 28.505 1.00 78.81 97 LYS A C 1
ATOM 695 O O . LYS A 1 97 ? -13.014 -13.519 29.393 1.00 78.81 97 LYS A O 1
ATOM 700 N N . LYS A 1 98 ? -12.422 -11.559 28.477 1.00 64.81 98 LYS A N 1
ATOM 701 C CA . LYS A 1 98 ? -11.398 -11.214 29.476 1.00 64.81 98 LYS A CA 1
ATOM 702 C C . LYS A 1 98 ? -11.972 -10.572 30.748 1.00 64.81 98 LYS A C 1
ATOM 704 O O . LYS A 1 98 ? -11.205 -10.326 31.677 1.00 64.81 98 LYS A O 1
ATOM 709 N N . SER A 1 99 ? -13.289 -10.358 30.849 1.00 56.06 99 SER A N 1
ATOM 710 C CA . SER A 1 99 ? -13.918 -9.763 32.036 1.00 56.06 99 SER A CA 1
ATOM 711 C C . SER A 1 99 ? -14.722 -10.772 32.877 1.00 56.06 99 SER A C 1
ATOM 713 O O . SER A 1 99 ? -15.948 -10.790 32.803 1.00 56.06 99 SER A O 1
ATOM 715 N N . PRO A 1 100 ? -14.085 -11.603 33.733 1.00 59.84 100 PRO A N 1
ATOM 716 C CA . PRO A 1 100 ? -14.822 -12.400 34.709 1.00 59.84 100 PRO A CA 1
ATOM 717 C C . PRO A 1 100 ? -14.994 -11.747 36.097 1.00 59.84 100 PRO A C 1
ATOM 719 O O . PRO A 1 100 ? -15.531 -12.416 36.975 1.00 59.84 100 PRO A O 1
ATOM 722 N N . ARG A 1 101 ? -14.547 -10.507 36.391 1.00 57.16 101 ARG A N 1
ATOM 723 C CA . ARG A 1 101 ? -14.545 -10.004 37.797 1.00 57.16 101 ARG A CA 1
ATOM 724 C C . ARG A 1 101 ? -14.667 -8.484 38.026 1.00 57.16 101 ARG A C 1
ATOM 726 O O . ARG A 1 101 ? -13.895 -7.947 38.816 1.00 57.16 101 ARG A O 1
ATOM 733 N N . PHE A 1 102 ? -15.631 -7.774 37.432 1.00 53.50 102 PHE A N 1
ATOM 734 C CA . PHE A 1 102 ? -15.893 -6.385 37.884 1.00 53.50 102 PHE A CA 1
ATOM 735 C C . PHE A 1 102 ? -17.353 -6.024 38.192 1.00 53.50 102 PHE A C 1
ATOM 737 O O . PHE A 1 102 ? -17.604 -4.989 38.795 1.00 53.50 102 PHE A O 1
ATOM 744 N N . PHE A 1 103 ? -18.321 -6.899 37.910 1.00 56.03 103 PHE A N 1
ATOM 745 C CA . PHE A 1 103 ? -19.688 -6.722 38.408 1.00 56.03 103 PHE A CA 1
ATOM 746 C C . PHE A 1 103 ? -19.866 -7.474 39.736 1.00 56.03 103 PHE A C 1
ATOM 748 O O . PHE A 1 103 ? -20.368 -8.594 39.774 1.00 56.03 103 PHE A O 1
ATOM 755 N N . LYS A 1 104 ? -19.427 -6.873 40.850 1.00 52.88 104 LYS A N 1
ATOM 756 C CA . LYS A 1 104 ? -20.007 -7.203 42.160 1.00 52.88 104 LYS A CA 1
ATOM 757 C C . LYS A 1 104 ? -21.197 -6.263 42.370 1.00 52.88 104 LYS A C 1
ATOM 759 O O . LYS A 1 104 ? -20.976 -5.055 42.414 1.00 52.88 104 LYS A O 1
ATOM 764 N N . PRO A 1 105 ? -22.439 -6.766 42.480 1.00 54.66 105 PRO A N 1
ATOM 765 C CA . PRO A 1 105 ? -23.562 -5.913 42.835 1.00 54.66 105 PRO A CA 1
ATOM 766 C C . PRO A 1 105 ? -23.321 -5.353 44.240 1.00 54.66 105 PRO A C 1
ATOM 768 O O . PRO A 1 105 ? -23.024 -6.102 45.173 1.00 54.66 105 PRO A O 1
ATOM 771 N N . VAL A 1 106 ? -23.422 -4.031 44.376 1.00 66.88 106 VAL A N 1
ATOM 772 C CA . VAL A 1 106 ? -23.439 -3.344 45.670 1.00 66.88 106 VAL A CA 1
ATOM 773 C C . VAL A 1 106 ? -24.680 -3.840 46.413 1.00 66.88 106 VAL A C 1
ATOM 775 O O . VAL A 1 106 ? -25.810 -3.538 46.029 1.00 66.88 106 VAL A O 1
ATOM 778 N N . ARG A 1 107 ? -24.476 -4.691 47.422 1.00 61.47 107 ARG A N 1
ATOM 779 C CA . ARG A 1 107 ? -25.545 -5.166 48.304 1.00 61.47 107 ARG A CA 1
ATOM 780 C C . ARG A 1 107 ? -25.839 -4.054 49.318 1.00 61.47 107 ARG A C 1
ATOM 782 O O . ARG A 1 107 ? -24.894 -3.505 49.877 1.00 61.47 107 ARG A O 1
ATOM 789 N N . LYS A 1 108 ? -27.134 -3.731 49.440 1.00 55.75 108 LYS A N 1
ATOM 790 C CA . LYS A 1 108 ? -27.731 -2.706 50.313 1.00 55.75 108 LYS A CA 1
ATOM 791 C C . LYS A 1 108 ? -27.206 -2.742 51.742 1.00 55.75 108 LYS A C 1
ATOM 793 O O . LYS A 1 108 ? -27.009 -3.873 52.243 1.00 55.75 108 LYS A O 1
#

Radius of gyration: 23.31 Å; chains: 1; bounding box: 48×35×76 Å

Sequence (108 aa):
VMAGTLLMSSVFPADSEWIKWIMGFVVGGGAAATIQSGTAITRMASSQFTAGTANPVLSTTEGVTATGISVLSLFIPIIIGLLVLVCIMVVLYLLIKKSPRFFKPVRK

Foldseek 3Di:
DVVQLVVQLVPDDDPDSVVSNVRSCVPRVVVVVVVVVVVVVVCVCCCPVPVNPCVVVVVVVVVVVVVVVVVVVVCVVVVVVVVVVVVVVVVVVVVVVPDPDDDDDPDD